Protein AF-A0AB39VKS7-F1 (afdb_monomer)

Structure (mmCIF, N/CA/C/O backbone):
data_AF-A0AB39VKS7-F1
#
_entry.id   AF-A0AB39VKS7-F1
#
loop_
_atom_site.group_PDB
_atom_site.id
_atom_site.type_symbol
_atom_site.label_atom_id
_atom_site.label_alt_id
_atom_site.label_comp_id
_atom_site.label_asym_id
_atom_site.label_entity_id
_atom_site.label_seq_id
_atom_site.pdbx_PDB_ins_code
_atom_site.Cartn_x
_atom_site.Cartn_y
_atom_site.Cartn_z
_atom_site.occupancy
_atom_site.B_iso_or_equiv
_atom_site.auth_seq_id
_atom_site.auth_comp_id
_atom_site.auth_asym_id
_atom_site.auth_atom_id
_atom_site.pdbx_PDB_model_num
ATOM 1 N N . MET A 1 1 ? -38.301 4.792 45.358 1.00 59.62 1 MET A N 1
ATOM 2 C CA . MET A 1 1 ? -37.903 3.938 44.216 1.00 59.62 1 MET A CA 1
ATOM 3 C C . MET A 1 1 ? -36.895 2.935 44.739 1.00 59.62 1 MET A C 1
ATOM 5 O O . MET A 1 1 ? -36.024 3.338 45.486 1.00 59.62 1 MET A O 1
ATOM 9 N N . ASP A 1 2 ? -37.080 1.658 44.430 1.00 76.00 2 ASP A N 1
ATOM 10 C CA . ASP A 1 2 ? -36.406 0.528 45.083 1.00 76.00 2 ASP A CA 1
ATOM 11 C C . ASP A 1 2 ? -34.901 0.456 44.722 1.00 76.00 2 ASP A C 1
ATOM 13 O O . ASP A 1 2 ? -34.567 0.419 43.534 1.00 76.00 2 ASP A O 1
ATOM 17 N N . ASP A 1 3 ? -33.994 0.420 45.708 1.00 77.31 3 ASP A N 1
ATOM 18 C CA . ASP A 1 3 ? -32.519 0.442 45.527 1.00 77.31 3 ASP A CA 1
ATOM 19 C C . ASP A 1 3 ? -32.011 -0.651 44.572 1.00 77.31 3 ASP A C 1
ATOM 21 O O . ASP A 1 3 ? -31.043 -0.483 43.824 1.00 77.31 3 ASP A O 1
ATOM 25 N N . LYS A 1 4 ? -32.715 -1.786 44.539 1.00 77.31 4 LYS A N 1
ATOM 26 C CA . LYS A 1 4 ? -32.435 -2.909 43.638 1.00 77.31 4 LYS A CA 1
ATOM 27 C C . LYS A 1 4 ? -32.659 -2.550 42.163 1.00 77.31 4 LYS A C 1
ATOM 29 O O . LYS A 1 4 ? -31.960 -3.062 41.288 1.00 77.31 4 LYS A O 1
ATOM 34 N N . LYS A 1 5 ? -33.615 -1.662 41.875 1.00 80.31 5 LYS A N 1
ATOM 35 C CA . LYS A 1 5 ? -33.939 -1.192 40.520 1.00 80.31 5 LYS A CA 1
ATOM 36 C C . LYS A 1 5 ? -32.903 -0.181 40.020 1.00 80.31 5 LYS A C 1
ATOM 38 O O . LYS A 1 5 ? -32.541 -0.238 38.848 1.00 80.31 5 LYS A O 1
ATOM 43 N N . ILE A 1 6 ? -32.384 0.665 40.915 1.00 84.38 6 ILE A N 1
ATOM 44 C CA . ILE A 1 6 ? -31.304 1.623 40.624 1.00 84.38 6 ILE A CA 1
ATOM 45 C C . ILE A 1 6 ? -30.016 0.867 40.273 1.00 84.38 6 ILE A C 1
ATOM 47 O O . ILE A 1 6 ? -29.491 1.040 39.175 1.00 84.38 6 ILE A O 1
ATOM 51 N N . LYS A 1 7 ? -29.592 -0.089 41.113 1.00 87.62 7 LYS A N 1
ATOM 52 C CA . LYS A 1 7 ? -28.424 -0.945 40.822 1.00 87.62 7 LYS A CA 1
ATOM 53 C C . LYS A 1 7 ? -28.541 -1.701 39.497 1.00 87.62 7 LYS A C 1
ATOM 55 O O . LYS A 1 7 ? -27.559 -1.835 38.774 1.00 87.62 7 LYS A O 1
ATOM 60 N N . LYS A 1 8 ? -29.733 -2.201 39.154 1.00 88.44 8 LYS A N 1
ATOM 61 C CA . LYS A 1 8 ? -29.954 -2.911 37.884 1.00 88.44 8 LYS A CA 1
ATOM 62 C C . LYS A 1 8 ? -29.771 -1.990 36.669 1.00 88.44 8 LYS A C 1
ATOM 64 O O . LYS A 1 8 ? -29.185 -2.421 35.680 1.00 88.44 8 LYS A O 1
ATOM 69 N N . ALA A 1 9 ? -30.247 -0.747 36.746 1.00 90.06 9 ALA A N 1
ATOM 70 C CA . ALA A 1 9 ? -30.072 0.238 35.679 1.00 90.06 9 ALA A CA 1
ATOM 71 C C . ALA A 1 9 ? -28.596 0.636 35.506 1.00 90.06 9 ALA A C 1
ATOM 73 O O . ALA A 1 9 ? -28.096 0.677 34.386 1.00 90.06 9 ALA A O 1
ATOM 74 N N . GLU A 1 10 ? -27.868 0.832 36.608 1.00 94.06 10 GLU A N 1
ATOM 75 C CA . GLU A 1 10 ? -26.428 1.120 36.573 1.00 94.06 10 GLU A CA 1
ATOM 76 C C . GLU A 1 10 ? -25.608 -0.026 35.964 1.00 94.06 10 GLU A C 1
ATOM 78 O O . GLU A 1 10 ? -24.653 0.215 35.223 1.00 94.06 10 GLU A O 1
ATOM 83 N N . ILE A 1 11 ? -25.969 -1.279 36.267 1.00 96.56 11 ILE A N 1
ATOM 84 C CA . ILE A 1 11 ? -25.334 -2.464 35.676 1.00 96.56 11 ILE A CA 1
ATOM 85 C C . ILE A 1 11 ? -25.605 -2.531 34.171 1.00 96.56 11 ILE A C 1
ATOM 87 O O . ILE A 1 11 ? -24.676 -2.781 33.410 1.00 96.56 11 ILE A O 1
ATOM 91 N N . ALA A 1 12 ? -26.838 -2.272 33.731 1.00 96.56 12 ALA A N 1
ATOM 92 C CA . ALA A 1 12 ? -27.176 -2.272 32.308 1.00 96.56 12 ALA A CA 1
ATOM 93 C C . ALA A 1 12 ? -26.367 -1.224 31.527 1.00 96.56 12 ALA A C 1
ATOM 95 O O . ALA A 1 12 ? -25.830 -1.523 30.464 1.00 96.56 12 ALA A O 1
ATOM 96 N N . GLU A 1 13 ? -26.201 -0.025 32.088 1.00 97.56 13 GLU A N 1
ATOM 97 C CA . GLU A 1 13 ? -25.402 1.025 31.452 1.00 97.56 13 GLU A CA 1
ATOM 98 C C . GLU A 1 13 ? -23.903 0.674 31.423 1.00 97.56 13 GLU A C 1
ATOM 100 O O . GLU A 1 13 ? -23.209 0.969 30.452 1.00 97.56 13 GLU A O 1
ATOM 105 N N . LYS A 1 14 ? -23.385 -0.008 32.456 1.00 97.88 14 LYS A N 1
ATOM 106 C CA . LYS A 1 14 ? -22.015 -0.553 32.439 1.00 97.88 14 LYS A CA 1
ATOM 107 C C . LYS A 1 14 ? -21.831 -1.584 31.328 1.00 97.88 14 LYS A C 1
ATOM 109 O O . LYS A 1 14 ? -20.846 -1.488 30.605 1.00 97.88 14 LYS A O 1
ATOM 114 N N . ILE A 1 15 ? -22.764 -2.527 31.193 1.00 98.31 15 ILE A N 1
ATOM 115 C CA . ILE A 1 15 ? -22.729 -3.558 30.147 1.00 98.31 15 ILE A CA 1
ATOM 116 C C . ILE A 1 15 ? -22.703 -2.899 28.770 1.00 98.31 15 ILE A C 1
ATOM 118 O O . ILE A 1 15 ? -21.801 -3.180 27.991 1.00 98.31 15 ILE A O 1
ATOM 122 N N . LYS A 1 16 ? -23.602 -1.941 28.517 1.00 98.38 16 LYS A N 1
ATOM 123 C CA . LYS A 1 16 ? -23.668 -1.226 27.238 1.00 98.38 16 LYS A CA 1
ATOM 124 C C . LYS A 1 16 ? -22.345 -0.545 26.875 1.00 98.38 16 LYS A C 1
ATOM 126 O O . LYS A 1 16 ? -21.887 -0.661 25.744 1.00 98.38 16 LYS A O 1
ATOM 131 N N . ARG A 1 17 ? -21.708 0.138 27.834 1.00 98.56 17 ARG A N 1
ATOM 132 C CA . ARG A 1 17 ? -20.393 0.761 27.605 1.00 98.56 17 ARG A CA 1
ATOM 133 C C . ARG A 1 17 ? -19.303 -0.269 27.322 1.00 98.56 17 ARG A C 1
ATOM 135 O O . ARG A 1 17 ? -18.450 -0.012 26.483 1.00 98.56 17 ARG A O 1
ATOM 142 N N . ILE A 1 18 ? -19.309 -1.403 28.023 1.00 98.62 18 ILE A N 1
ATOM 143 C CA . ILE A 1 18 ? -18.332 -2.477 27.797 1.00 98.62 18 ILE A CA 1
ATOM 144 C C . ILE A 1 18 ? -18.514 -3.060 26.395 1.00 98.62 18 ILE A C 1
ATOM 146 O O . ILE A 1 18 ? -17.543 -3.133 25.659 1.00 98.62 18 ILE A O 1
ATOM 150 N N . GLU A 1 19 ? -19.742 -3.394 25.997 1.00 98.62 19 GLU A N 1
ATOM 151 C CA . GLU A 1 19 ? -20.042 -3.921 24.658 1.00 98.62 19 GLU A CA 1
ATOM 152 C C . GLU A 1 19 ? -19.642 -2.941 23.545 1.00 98.62 19 GLU A C 1
ATOM 154 O O . GLU A 1 19 ? -19.113 -3.345 22.509 1.00 98.62 19 GLU A O 1
ATOM 159 N N . GLU A 1 20 ? -19.861 -1.642 23.759 1.00 98.75 20 GLU A N 1
ATOM 160 C CA . GLU A 1 20 ? -19.438 -0.605 22.819 1.00 98.75 20 GLU A CA 1
ATOM 161 C C . GLU A 1 20 ? -17.912 -0.537 22.692 1.00 98.75 20 GLU A C 1
ATOM 163 O O . GLU A 1 20 ? -17.388 -0.525 21.575 1.00 98.75 20 GLU A O 1
ATOM 168 N N . MET A 1 21 ? -17.193 -0.526 23.817 1.00 98.75 21 MET A N 1
ATOM 169 C CA . MET A 1 21 ? -15.730 -0.485 23.812 1.00 98.75 21 MET A CA 1
ATOM 170 C C . MET A 1 21 ? -15.116 -1.769 23.250 1.00 98.75 21 MET A C 1
ATOM 172 O O . MET A 1 21 ? -14.149 -1.674 22.501 1.00 98.75 21 MET A O 1
ATOM 176 N N . GLU A 1 22 ? -15.692 -2.939 23.535 1.00 98.75 22 GLU A N 1
ATOM 177 C CA . GLU A 1 22 ? -15.250 -4.227 22.984 1.00 98.75 22 GLU A CA 1
ATOM 178 C C . GLU A 1 22 ? -15.349 -4.216 21.457 1.00 98.75 22 GLU A C 1
ATOM 180 O O . GLU A 1 22 ? -14.384 -4.490 20.748 1.00 98.75 22 GLU A O 1
ATOM 185 N N . LYS A 1 23 ? -16.485 -3.752 20.925 1.00 98.75 23 LYS A N 1
ATOM 186 C CA . LYS A 1 23 ? -16.672 -3.618 19.478 1.00 98.75 23 LYS A CA 1
ATOM 187 C C . LYS A 1 23 ? -15.655 -2.663 18.845 1.00 98.75 23 LYS A C 1
ATOM 189 O O . LYS A 1 23 ? -15.220 -2.887 17.713 1.00 98.75 23 LYS A O 1
ATOM 194 N N . ILE A 1 24 ? -15.304 -1.574 19.531 1.00 98.81 24 ILE A N 1
ATOM 195 C CA . ILE A 1 24 ? -14.278 -0.630 19.064 1.00 98.81 24 ILE A CA 1
ATOM 196 C C . ILE A 1 24 ? -12.891 -1.279 19.111 1.00 98.81 24 ILE A C 1
ATOM 198 O O . ILE A 1 24 ? -12.117 -1.097 18.167 1.00 98.81 24 ILE A O 1
ATOM 202 N N . LEU A 1 25 ? -12.585 -2.026 20.173 1.00 98.69 25 LEU A N 1
ATOM 203 C CA . LEU A 1 25 ? -11.324 -2.740 20.354 1.00 98.69 25 LEU A CA 1
ATOM 204 C C . LEU A 1 25 ? -11.110 -3.750 19.226 1.00 98.69 25 LEU A C 1
ATOM 206 O O . LEU A 1 25 ? -10.112 -3.641 18.514 1.00 98.69 25 LEU A O 1
ATOM 210 N N . ASP A 1 26 ? -12.072 -4.646 19.014 1.00 98.81 26 ASP A N 1
ATOM 211 C CA . ASP A 1 26 ? -12.010 -5.688 17.986 1.00 98.81 26 ASP A CA 1
ATOM 212 C C . ASP A 1 26 ? -11.837 -5.080 16.595 1.00 98.81 26 ASP A C 1
ATOM 214 O O . ASP A 1 26 ? -10.908 -5.417 15.859 1.00 98.81 26 ASP A O 1
ATOM 218 N N . LYS A 1 27 ? -12.672 -4.087 16.263 1.00 98.75 27 LYS A N 1
ATOM 219 C CA . LYS A 1 27 ? -12.580 -3.383 14.981 1.00 98.75 27 LYS A CA 1
ATOM 220 C C . LYS A 1 27 ? -11.212 -2.725 14.789 1.00 98.75 27 LYS A C 1
ATOM 222 O O . LYS A 1 27 ? -10.669 -2.744 13.686 1.00 98.75 27 LYS A O 1
ATOM 227 N N . SER A 1 28 ? -10.667 -2.105 15.833 1.00 98.44 28 SER A N 1
ATOM 228 C CA . SER A 1 28 ? -9.362 -1.441 15.756 1.00 98.44 28 SER A CA 1
ATOM 229 C C . SER A 1 28 ? -8.235 -2.458 15.581 1.00 98.44 28 SER A C 1
ATOM 231 O O . SER A 1 28 ? -7.345 -2.241 14.760 1.00 98.44 28 SER A O 1
ATOM 233 N N . ALA A 1 29 ? -8.294 -3.581 16.302 1.00 98.62 29 ALA A N 1
ATOM 234 C CA . ALA A 1 29 ? -7.330 -4.668 16.187 1.00 98.62 29 ALA A CA 1
ATOM 235 C C . ALA A 1 29 ? -7.309 -5.261 14.770 1.00 98.62 29 ALA A C 1
ATOM 237 O O . ALA A 1 29 ? -6.229 -5.449 14.204 1.00 98.62 29 ALA A O 1
ATOM 238 N N . ASP A 1 30 ? -8.479 -5.473 14.164 1.00 98.75 30 ASP A N 1
ATOM 239 C CA . ASP A 1 30 ? -8.583 -5.960 12.788 1.00 98.75 30 ASP A CA 1
ATOM 240 C C . ASP A 1 30 ? -7.989 -4.983 11.770 1.00 98.75 30 ASP A C 1
ATOM 242 O O . ASP A 1 30 ? -7.173 -5.388 10.939 1.00 98.75 30 ASP A O 1
ATOM 246 N N . ILE A 1 31 ? -8.310 -3.689 11.874 1.00 98.69 31 ILE A N 1
ATOM 247 C CA . ILE A 1 31 ? -7.734 -2.662 10.991 1.00 98.69 31 ILE A CA 1
ATOM 248 C C . ILE A 1 31 ? -6.205 -2.641 11.118 1.00 98.69 31 ILE A C 1
ATOM 250 O O . ILE A 1 31 ? -5.499 -2.602 10.110 1.00 98.69 31 ILE A O 1
ATOM 254 N N . PHE A 1 32 ? -5.663 -2.691 12.339 1.00 98.06 32 PHE A N 1
ATOM 255 C CA . PHE A 1 32 ? -4.212 -2.692 12.543 1.00 98.06 32 PHE A CA 1
ATOM 256 C C . PHE A 1 32 ? -3.548 -3.947 11.979 1.00 98.06 32 PHE A C 1
ATOM 258 O O . PHE A 1 32 ? -2.468 -3.857 11.395 1.00 98.06 32 PHE A O 1
ATOM 265 N N . ARG A 1 33 ? -4.190 -5.111 12.105 1.00 98.69 33 ARG A N 1
ATOM 266 C CA . ARG A 1 33 ? -3.714 -6.353 11.490 1.00 98.69 33 ARG A CA 1
ATOM 267 C C . ARG A 1 33 ? -3.654 -6.225 9.968 1.00 98.69 33 ARG A C 1
ATOM 269 O O . ARG A 1 33 ? -2.638 -6.575 9.374 1.00 98.69 33 ARG A O 1
ATOM 276 N N . GLU A 1 34 ? -4.703 -5.708 9.335 1.00 98.69 34 GLU A N 1
ATOM 277 C CA . GLU A 1 34 ? -4.752 -5.528 7.879 1.00 98.69 34 GLU A CA 1
ATOM 278 C C . GLU A 1 34 ? -3.709 -4.530 7.369 1.00 98.69 34 GLU A C 1
ATOM 280 O O . GLU A 1 34 ? -3.047 -4.798 6.364 1.00 98.69 34 GLU A O 1
ATOM 285 N N . VAL A 1 35 ? -3.516 -3.415 8.083 1.00 98.44 35 VAL A N 1
ATOM 286 C CA . VAL A 1 35 ? -2.476 -2.431 7.757 1.00 98.44 35 VAL A CA 1
ATOM 287 C C . VAL A 1 35 ? -1.089 -3.064 7.852 1.00 98.44 35 VAL A C 1
ATOM 289 O O . VAL A 1 35 ? -0.326 -2.954 6.897 1.00 98.44 35 VAL A O 1
ATOM 292 N N . ASN A 1 36 ? -0.773 -3.787 8.931 1.00 98.50 36 ASN A N 1
ATOM 293 C CA . ASN A 1 36 ? 0.520 -4.471 9.058 1.00 98.50 36 ASN A CA 1
ATOM 294 C C . ASN A 1 36 ? 0.748 -5.486 7.927 1.00 98.50 36 ASN A C 1
ATOM 296 O O . ASN A 1 36 ? 1.807 -5.488 7.313 1.00 98.50 36 ASN A O 1
ATOM 300 N N . LEU A 1 37 ? -0.266 -6.274 7.556 1.00 98.69 37 LEU A N 1
ATOM 301 C CA . LEU A 1 37 ? -0.162 -7.204 6.423 1.00 98.69 37 LEU A CA 1
ATOM 302 C C . LEU A 1 37 ? 0.059 -6.495 5.076 1.00 98.69 37 LEU A C 1
ATOM 304 O O . LEU A 1 37 ? 0.638 -7.069 4.151 1.00 98.69 37 LEU A O 1
ATOM 308 N N . ALA A 1 38 ? -0.450 -5.274 4.905 1.00 98.38 38 ALA A N 1
ATOM 309 C CA . ALA A 1 38 ? -0.157 -4.461 3.729 1.00 98.38 38 ALA A CA 1
ATOM 310 C C . ALA A 1 38 ? 1.281 -3.919 3.760 1.00 98.38 38 ALA A C 1
ATOM 312 O O . ALA A 1 38 ? 1.962 -3.995 2.739 1.00 98.38 38 ALA A O 1
ATOM 313 N N . LEU A 1 39 ? 1.754 -3.454 4.920 1.00 98.31 39 LEU A N 1
ATOM 314 C CA . LEU A 1 39 ? 3.128 -2.984 5.110 1.00 98.31 39 LEU A CA 1
ATOM 315 C C . LEU A 1 39 ? 4.150 -4.105 4.883 1.00 98.31 39 LEU A C 1
ATOM 317 O O . LEU A 1 39 ? 5.080 -3.911 4.111 1.00 98.31 39 LEU A O 1
ATOM 321 N N . ASP A 1 40 ? 3.915 -5.309 5.407 1.00 98.62 40 ASP A N 1
ATOM 322 C CA . ASP A 1 40 ? 4.782 -6.474 5.171 1.00 98.62 40 ASP A CA 1
ATOM 323 C C . ASP A 1 40 ? 4.920 -6.804 3.677 1.00 98.62 40 ASP A C 1
ATOM 325 O O . ASP A 1 40 ? 5.982 -7.208 3.197 1.00 98.62 40 ASP A O 1
ATOM 329 N N . ARG A 1 41 ? 3.821 -6.683 2.920 1.00 98.44 41 ARG A N 1
ATOM 330 C CA . ARG A 1 41 ? 3.825 -6.901 1.465 1.00 98.44 41 ARG A CA 1
ATOM 331 C C . ARG A 1 41 ? 4.582 -5.792 0.744 1.00 98.44 41 ARG A C 1
ATOM 333 O O . ARG A 1 41 ? 5.338 -6.093 -0.175 1.00 98.44 41 ARG A O 1
ATOM 340 N N . LEU A 1 42 ? 4.395 -4.545 1.171 1.00 97.94 42 LEU A N 1
ATOM 341 C CA . LEU A 1 42 ? 5.107 -3.390 0.633 1.00 97.94 42 LEU A CA 1
ATOM 342 C C . LEU A 1 42 ? 6.621 -3.526 0.853 1.00 97.94 42 LEU A C 1
ATOM 344 O O . LEU A 1 42 ? 7.381 -3.407 -0.104 1.00 97.94 42 LEU A O 1
ATOM 348 N N . GLU A 1 43 ? 7.048 -3.874 2.068 1.00 97.81 43 GLU A N 1
ATOM 349 C CA . GLU A 1 43 ? 8.460 -4.064 2.415 1.00 97.81 43 GLU A CA 1
ATOM 350 C C . GLU A 1 43 ? 9.120 -5.166 1.582 1.00 97.81 43 GLU A C 1
ATOM 352 O O . GLU A 1 43 ? 10.204 -4.975 1.028 1.00 97.81 43 GLU A O 1
ATOM 357 N N . LYS A 1 44 ? 8.444 -6.311 1.420 1.00 98.38 44 LYS A N 1
ATOM 358 C CA . LYS A 1 44 ? 8.933 -7.408 0.567 1.00 98.38 44 LYS A CA 1
ATOM 359 C C . LYS A 1 44 ? 9.069 -6.986 -0.899 1.00 98.38 44 LYS A C 1
ATOM 361 O O . LYS A 1 44 ? 9.985 -7.444 -1.580 1.00 98.38 44 LYS A O 1
ATOM 366 N N . ASN A 1 45 ? 8.194 -6.099 -1.373 1.00 98.25 45 ASN A N 1
ATOM 367 C CA . ASN A 1 45 ? 8.195 -5.610 -2.749 1.00 98.25 45 ASN A CA 1
ATOM 368 C C . ASN A 1 45 ? 9.273 -4.545 -3.027 1.00 98.25 45 ASN A C 1
ATOM 370 O O . ASN A 1 45 ? 9.552 -4.272 -4.192 1.00 98.25 45 ASN A O 1
ATOM 374 N N . PHE A 1 46 ? 9.920 -3.958 -2.010 1.00 96.56 46 PHE A N 1
ATOM 375 C CA . PHE A 1 46 ? 10.912 -2.893 -2.225 1.00 96.56 46 PHE A CA 1
ATOM 376 C C . PHE A 1 46 ? 12.056 -3.296 -3.154 1.00 96.56 46 PHE A C 1
ATOM 378 O O . PHE A 1 46 ? 12.533 -2.467 -3.925 1.00 96.56 46 PHE A O 1
ATOM 385 N N . SER A 1 47 ? 12.483 -4.560 -3.122 1.00 97.31 47 SER A N 1
ATOM 386 C CA . SER A 1 47 ? 13.549 -5.025 -4.014 1.00 97.31 47 SER A CA 1
ATOM 387 C C . SER A 1 47 ? 13.130 -5.031 -5.488 1.00 97.31 47 SER A C 1
ATOM 389 O O . SER A 1 47 ? 13.918 -4.625 -6.337 1.00 97.31 47 SER A O 1
ATOM 391 N N . ASP A 1 48 ? 11.896 -5.429 -5.799 1.00 98.19 48 ASP A N 1
ATOM 392 C CA . ASP A 1 48 ? 11.382 -5.427 -7.170 1.00 98.19 48 ASP A CA 1
ATOM 393 C C . ASP A 1 48 ? 11.011 -4.019 -7.634 1.00 98.19 48 ASP A C 1
ATOM 395 O O . ASP A 1 48 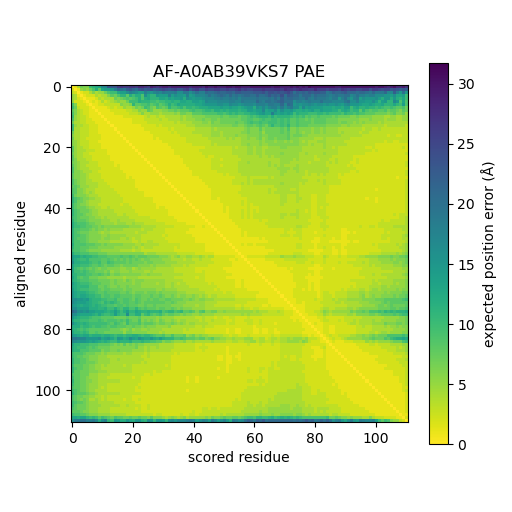? 11.322 -3.641 -8.762 1.00 98.19 48 ASP A O 1
ATOM 399 N N . TYR A 1 49 ? 10.449 -3.201 -6.743 1.00 97.94 49 TYR A N 1
ATOM 400 C CA . TYR A 1 49 ? 10.218 -1.784 -7.012 1.00 97.94 49 TYR A CA 1
ATOM 401 C C . TYR A 1 49 ? 11.527 -1.044 -7.334 1.00 97.94 49 TYR A C 1
ATOM 403 O O . TYR A 1 49 ? 11.587 -0.301 -8.308 1.00 97.94 49 TYR A O 1
ATOM 411 N N . LYS A 1 50 ? 12.612 -1.313 -6.592 1.00 97.44 50 LYS A N 1
ATOM 412 C CA . LYS A 1 50 ? 13.935 -0.735 -6.870 1.00 97.44 50 LYS A CA 1
ATOM 413 C C . LYS A 1 50 ? 14.488 -1.163 -8.229 1.00 97.44 50 LYS A C 1
ATOM 415 O O . LYS A 1 50 ? 15.092 -0.351 -8.914 1.00 97.44 50 LYS A O 1
ATOM 420 N N . LYS A 1 51 ? 14.269 -2.415 -8.647 1.00 98.25 51 LYS A N 1
ATOM 421 C CA . LYS A 1 51 ? 14.661 -2.857 -9.998 1.00 98.25 51 LYS A CA 1
ATOM 422 C C . LYS A 1 51 ? 13.923 -2.072 -11.081 1.00 98.25 51 LYS A C 1
ATOM 424 O O . LYS A 1 51 ? 14.520 -1.776 -12.108 1.00 98.25 51 LYS A O 1
ATOM 429 N N . LEU A 1 52 ? 12.643 -1.753 -10.867 1.00 98.00 52 LEU A N 1
ATOM 430 C CA . LEU A 1 52 ? 11.870 -0.924 -11.792 1.00 98.00 52 LEU A CA 1
ATOM 431 C C . LEU A 1 52 ? 12.398 0.519 -11.837 1.00 98.00 52 LEU A C 1
ATOM 433 O O . LEU A 1 52 ? 12.560 1.057 -12.927 1.00 98.00 52 LEU A O 1
ATOM 437 N N . ASP A 1 53 ? 12.712 1.111 -10.683 1.00 96.56 53 ASP A N 1
ATOM 438 C CA . ASP A 1 53 ? 13.347 2.436 -10.574 1.00 96.56 53 ASP A CA 1
ATOM 439 C C . ASP A 1 53 ? 14.704 2.485 -11.298 1.00 96.56 53 ASP A C 1
ATOM 441 O O . ASP A 1 53 ? 14.953 3.363 -12.116 1.00 96.56 53 ASP A O 1
ATOM 445 N N . GLU A 1 54 ? 15.550 1.470 -11.104 1.00 97.56 54 GLU A N 1
ATOM 446 C CA . GLU A 1 54 ? 16.836 1.339 -11.805 1.00 97.56 54 GLU A CA 1
ATOM 447 C C . GLU A 1 54 ? 16.686 1.065 -13.311 1.00 97.56 54 GLU A C 1
ATOM 449 O O . GLU A 1 54 ? 17.606 1.344 -14.089 1.00 97.56 54 GLU A O 1
ATOM 454 N N . TYR A 1 55 ? 15.564 0.473 -13.729 1.00 98.19 55 TYR A N 1
ATOM 455 C CA . TYR A 1 55 ? 15.251 0.233 -15.134 1.00 98.19 55 TYR A CA 1
ATOM 456 C C . TYR A 1 55 ? 14.793 1.513 -15.833 1.00 98.19 55 TYR A C 1
ATOM 458 O O . TYR A 1 55 ? 15.306 1.843 -16.903 1.00 98.19 55 TYR A O 1
ATOM 466 N N . TYR A 1 56 ? 13.857 2.240 -15.229 1.00 97.06 56 TYR A N 1
ATOM 467 C CA . TYR A 1 56 ? 13.265 3.432 -15.815 1.00 97.06 56 TYR A CA 1
ATOM 468 C C . TYR A 1 56 ? 14.326 4.484 -16.164 1.00 97.06 56 TYR A C 1
ATOM 470 O O . TYR A 1 56 ? 15.218 4.788 -15.376 1.00 97.06 56 TYR A O 1
ATOM 478 N N . SER A 1 57 ? 14.240 5.050 -17.372 1.00 92.88 57 SER A N 1
ATOM 479 C CA . SER A 1 57 ? 15.190 6.052 -17.888 1.00 92.88 57 SER A CA 1
ATOM 480 C C . SER A 1 57 ? 16.656 5.590 -17.995 1.00 92.88 57 SER A C 1
ATOM 482 O O . SER A 1 57 ? 17.552 6.412 -18.213 1.00 92.88 57 SER A O 1
ATOM 484 N N . ASN A 1 58 ? 16.941 4.288 -17.882 1.00 96.88 58 ASN A N 1
ATOM 485 C CA . ASN A 1 58 ? 18.279 3.756 -18.125 1.00 96.88 58 ASN A CA 1
ATOM 486 C C . ASN A 1 58 ? 18.503 3.417 -19.613 1.00 96.88 58 ASN A C 1
ATOM 488 O O . ASN A 1 58 ? 17.595 3.473 -20.442 1.00 96.88 58 ASN A O 1
ATOM 492 N N . LYS A 1 59 ? 19.737 3.038 -19.972 1.00 97.88 59 LYS A N 1
ATOM 493 C CA . LYS A 1 59 ? 20.102 2.723 -21.366 1.00 97.88 59 LYS A CA 1
ATOM 494 C C . LYS A 1 59 ? 19.264 1.599 -21.987 1.00 97.88 59 LYS A C 1
ATOM 496 O O . LYS A 1 59 ? 18.960 1.678 -23.173 1.00 97.88 59 LYS A O 1
ATOM 501 N N . ASN A 1 60 ? 18.915 0.577 -21.208 1.00 98.00 60 ASN A N 1
ATOM 502 C CA . ASN A 1 60 ? 18.095 -0.532 -21.685 1.00 98.00 60 ASN A CA 1
ATOM 503 C C . ASN A 1 60 ? 16.659 -0.067 -21.915 1.00 98.00 60 ASN A C 1
ATOM 505 O O . ASN A 1 60 ? 16.129 -0.336 -22.980 1.00 98.00 60 ASN A O 1
ATOM 509 N N . TRP A 1 61 ? 16.077 0.714 -21.001 1.00 98.12 61 TRP A N 1
ATOM 510 C CA . TRP A 1 61 ? 14.736 1.274 -21.186 1.00 98.12 61 TRP A CA 1
ATOM 511 C C . TRP A 1 61 ? 14.615 2.080 -22.485 1.00 98.12 61 TRP A C 1
ATOM 513 O O . TRP A 1 61 ? 13.682 1.861 -23.251 1.00 98.12 61 TRP A O 1
ATOM 523 N N . PHE A 1 62 ? 15.595 2.937 -22.799 1.00 97.44 62 PHE A N 1
ATOM 524 C CA . PHE A 1 62 ? 15.603 3.672 -24.073 1.00 97.44 62 PHE A CA 1
ATOM 525 C C . PHE A 1 62 ? 15.737 2.749 -25.292 1.00 97.44 62 PHE A C 1
ATOM 527 O O . PHE A 1 62 ? 15.092 2.983 -26.315 1.00 97.44 62 PHE A O 1
ATOM 534 N N . SER A 1 63 ? 16.574 1.711 -25.198 1.00 98.12 63 SER A N 1
ATOM 535 C CA . SER A 1 63 ? 16.725 0.716 -26.266 1.00 98.12 63 SER A CA 1
ATOM 536 C C . SER A 1 63 ? 15.417 -0.040 -26.505 1.00 98.12 63 SER A C 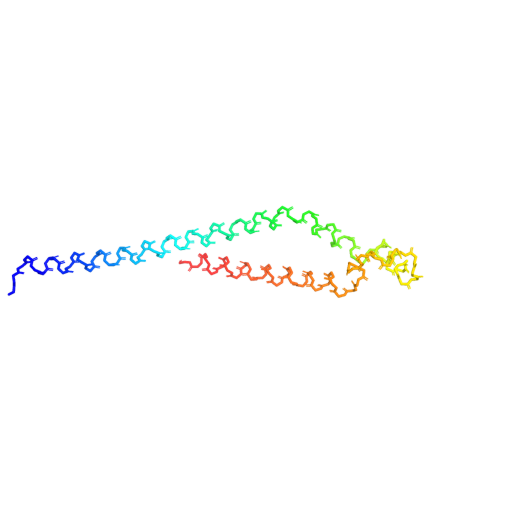1
ATOM 538 O O . SER A 1 63 ? 14.953 -0.119 -27.640 1.00 98.12 63 SER A O 1
ATOM 540 N N . ASP A 1 64 ? 14.793 -0.523 -25.434 1.00 97.94 64 ASP A N 1
ATOM 541 C CA . ASP A 1 64 ? 13.547 -1.283 -25.469 1.00 97.94 64 ASP A CA 1
ATOM 542 C C . ASP A 1 64 ? 12.392 -0.414 -25.997 1.00 97.94 64 ASP A C 1
ATOM 544 O O . ASP A 1 64 ? 11.607 -0.859 -26.834 1.00 97.94 64 ASP A O 1
ATOM 548 N N . ALA A 1 65 ? 12.313 0.853 -25.571 1.00 96.38 65 ALA A N 1
ATOM 549 C CA . ALA A 1 65 ? 11.329 1.822 -26.057 1.00 96.38 65 ALA A CA 1
ATOM 550 C C . ALA A 1 65 ? 11.500 2.132 -27.554 1.00 96.38 65 ALA A C 1
ATOM 552 O O . ALA A 1 65 ? 10.510 2.261 -28.283 1.00 96.38 65 ALA A O 1
ATOM 553 N N . ASN A 1 66 ? 12.742 2.211 -28.039 1.00 97.25 66 ASN A N 1
ATOM 554 C CA . ASN A 1 66 ? 13.026 2.365 -29.463 1.00 97.25 66 ASN A CA 1
ATOM 555 C C . ASN A 1 66 ? 12.614 1.115 -30.258 1.00 97.25 66 ASN A C 1
ATOM 557 O O . ASN A 1 66 ? 11.983 1.241 -31.306 1.00 97.25 66 ASN A O 1
ATOM 561 N N . ASP A 1 67 ? 12.919 -0.086 -29.765 1.00 97.88 67 ASP A N 1
ATOM 562 C CA . ASP A 1 67 ? 12.491 -1.332 -30.410 1.00 97.88 67 ASP A CA 1
ATOM 563 C C . ASP A 1 67 ? 10.967 -1.467 -30.443 1.00 97.88 67 ASP A C 1
ATOM 565 O O . ASP A 1 67 ? 10.399 -1.838 -31.474 1.00 97.88 67 ASP A O 1
ATOM 569 N N . TYR A 1 68 ? 10.289 -1.082 -29.363 1.00 96.38 68 TYR A N 1
ATOM 570 C CA . TYR A 1 68 ? 8.834 -1.005 -29.323 1.00 96.38 68 TYR A CA 1
ATOM 571 C C . TYR A 1 68 ? 8.282 -0.027 -30.370 1.00 96.38 68 TYR A C 1
ATOM 573 O O . TYR A 1 68 ? 7.405 -0.390 -31.153 1.00 96.38 68 TYR A O 1
ATOM 581 N N . SER A 1 69 ? 8.839 1.186 -30.439 1.00 94.00 69 SER A N 1
ATOM 582 C CA . SER A 1 69 ? 8.391 2.238 -31.364 1.00 94.00 69 SER A CA 1
ATOM 583 C C . SER A 1 69 ? 8.604 1.872 -32.835 1.00 94.00 69 SER A C 1
ATOM 585 O O . SER A 1 69 ? 7.807 2.254 -33.690 1.00 94.00 69 SER A O 1
ATOM 587 N N . ASN A 1 70 ? 9.651 1.100 -33.134 1.00 96.69 70 ASN A N 1
ATOM 588 C CA . ASN A 1 70 ? 9.947 0.620 -34.484 1.00 96.69 70 ASN A CA 1
ATOM 589 C C . ASN A 1 70 ? 9.172 -0.656 -34.867 1.00 96.69 70 ASN A C 1
ATOM 591 O O . ASN A 1 70 ? 9.302 -1.124 -35.996 1.00 96.69 70 ASN A O 1
ATOM 595 N N . GLY A 1 71 ? 8.369 -1.227 -33.961 1.00 96.44 71 GLY A N 1
ATOM 596 C CA . GLY A 1 71 ? 7.632 -2.469 -34.212 1.00 96.44 71 GLY A CA 1
ATOM 597 C C . GLY A 1 71 ? 8.514 -3.722 -34.214 1.00 96.44 71 GLY A C 1
ATOM 598 O O . GLY A 1 71 ? 8.128 -4.739 -34.787 1.00 96.44 71 GLY A O 1
ATOM 599 N N . ASN A 1 72 ? 9.688 -3.660 -33.577 1.00 97.88 72 ASN A N 1
ATOM 600 C CA . ASN A 1 72 ? 10.612 -4.790 -33.447 1.00 97.88 72 ASN A CA 1
ATOM 601 C C . ASN A 1 72 ? 10.179 -5.781 -32.350 1.00 97.88 72 ASN A C 1
ATOM 603 O O . ASN A 1 72 ? 10.727 -6.880 -32.263 1.00 97.88 72 ASN A O 1
ATOM 607 N N . LEU A 1 73 ? 9.210 -5.403 -31.509 1.00 96.56 73 LEU A N 1
ATOM 608 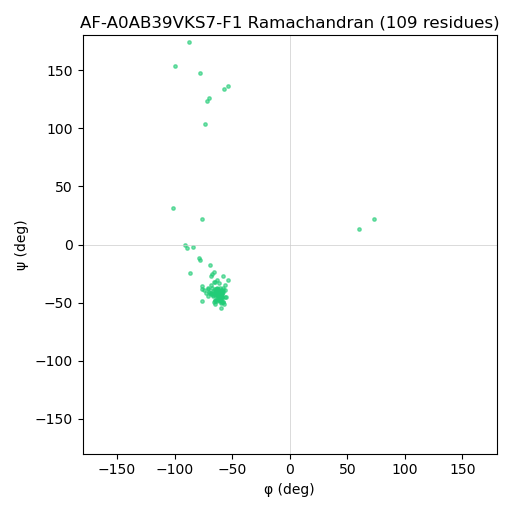C CA . LEU A 1 73 ? 8.656 -6.242 -30.447 1.00 96.56 73 LEU A CA 1
ATOM 609 C C . LEU A 1 73 ? 7.316 -6.878 -30.864 1.00 96.56 73 LEU A C 1
ATOM 611 O O . LEU A 1 73 ? 6.593 -6.303 -31.681 1.00 96.56 73 LEU A O 1
ATOM 615 N N . PRO A 1 74 ? 6.948 -8.046 -30.296 1.00 96.94 74 PRO A N 1
ATOM 616 C CA . PRO A 1 74 ? 5.648 -8.666 -30.542 1.00 96.94 74 PRO A CA 1
ATOM 617 C C . PRO A 1 74 ? 4.485 -7.708 -30.253 1.00 96.94 74 PRO A C 1
ATOM 619 O O . PRO A 1 74 ? 4.475 -7.029 -29.229 1.00 96.94 74 PRO A O 1
ATOM 622 N N . GLN A 1 75 ? 3.484 -7.675 -31.137 1.00 90.62 75 GLN A N 1
ATOM 623 C CA . GLN A 1 75 ? 2.338 -6.761 -31.007 1.00 90.62 75 GLN A CA 1
ATOM 624 C C . GLN A 1 75 ? 1.458 -7.050 -29.781 1.00 90.62 75 GLN A C 1
ATOM 626 O O . GLN A 1 75 ? 0.747 -6.166 -29.313 1.00 90.62 75 GLN A O 1
ATOM 631 N N . ASP A 1 76 ? 1.486 -8.279 -29.269 1.00 95.19 76 ASP A N 1
ATOM 632 C CA . ASP A 1 76 ? 0.757 -8.715 -28.079 1.00 95.19 76 ASP A CA 1
ATOM 633 C C . ASP A 1 76 ? 1.546 -8.512 -26.772 1.00 95.19 76 ASP A C 1
ATOM 635 O O . ASP A 1 76 ? 1.014 -8.751 -25.683 1.00 95.19 76 ASP A O 1
ATOM 639 N N . LEU A 1 77 ? 2.793 -8.030 -26.845 1.00 97.00 77 LEU A N 1
ATOM 640 C CA . LEU A 1 77 ? 3.590 -7.709 -25.668 1.00 97.00 77 LEU A CA 1
ATOM 641 C C . LEU A 1 77 ? 3.050 -6.447 -24.979 1.00 97.00 77 LEU A C 1
ATOM 643 O O . LEU A 1 77 ? 2.987 -5.362 -25.556 1.00 97.00 77 LEU A O 1
ATOM 647 N N . LYS A 1 78 ? 2.705 -6.562 -23.692 1.00 95.88 78 LYS A N 1
ATOM 648 C CA . LYS A 1 78 ? 2.304 -5.408 -22.880 1.00 95.88 78 LYS A CA 1
ATOM 649 C C . LYS A 1 78 ? 3.524 -4.546 -22.536 1.00 95.88 78 LYS A C 1
ATOM 651 O O . LYS A 1 78 ? 4.248 -4.843 -21.592 1.00 95.88 78 LYS A O 1
ATOM 656 N N . CYS A 1 79 ? 3.670 -3.420 -23.223 1.00 96.00 79 CYS A N 1
ATOM 657 C CA . CYS A 1 79 ? 4.793 -2.490 -23.059 1.00 96.00 79 CYS A CA 1
ATOM 658 C C . CYS A 1 79 ? 4.467 -1.247 -22.218 1.00 96.00 79 CYS A C 1
ATOM 660 O O . CYS A 1 79 ? 5.039 -0.185 -22.433 1.00 96.00 79 CYS A O 1
ATOM 662 N N . GLY A 1 80 ? 3.560 -1.356 -21.240 1.00 95.81 80 GLY A N 1
ATOM 663 C CA . GLY A 1 80 ? 3.197 -0.214 -20.387 1.00 95.81 80 GLY A CA 1
ATOM 664 C C . GLY A 1 80 ? 4.386 0.390 -19.628 1.00 95.81 80 GLY A C 1
ATOM 665 O O . GLY A 1 80 ? 4.391 1.578 -19.362 1.00 95.81 80 GLY A O 1
ATOM 666 N N . VAL A 1 81 ? 5.420 -0.406 -19.338 1.00 96.69 81 VAL A N 1
ATOM 667 C CA . VAL A 1 81 ? 6.659 0.061 -18.688 1.00 96.69 81 VAL A CA 1
ATOM 668 C C . VAL A 1 81 ? 7.517 0.969 -19.583 1.00 96.69 81 VAL A C 1
ATOM 670 O O . VAL A 1 81 ? 8.392 1.671 -19.087 1.00 96.69 81 VAL A O 1
ATOM 673 N N . LEU A 1 82 ? 7.283 0.948 -20.898 1.00 96.94 82 LEU A N 1
ATOM 674 C CA . LEU A 1 82 ? 7.997 1.766 -21.879 1.00 96.94 82 LEU A CA 1
ATOM 675 C C . LEU A 1 82 ? 7.299 3.106 -22.139 1.00 96.94 82 LE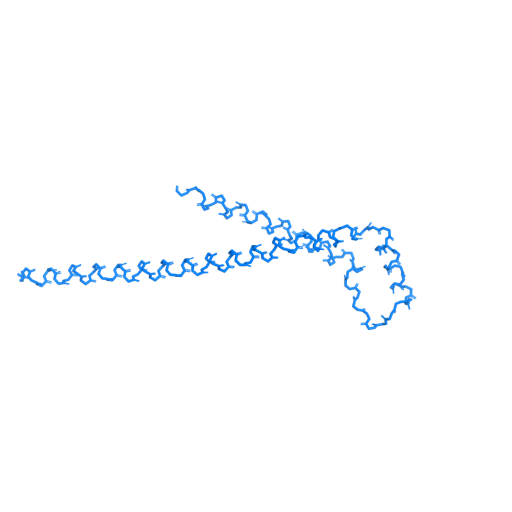U A C 1
ATOM 677 O O . LEU A 1 82 ? 7.794 3.890 -22.943 1.00 96.94 82 LEU A O 1
ATOM 681 N N . SER A 1 83 ? 6.159 3.382 -21.490 1.00 93.12 83 SER A N 1
ATOM 682 C CA . SER A 1 83 ? 5.626 4.743 -21.471 1.00 93.12 83 SER A CA 1
ATOM 683 C C . SER A 1 83 ? 6.392 5.596 -20.463 1.00 93.12 83 SER A C 1
ATOM 685 O O . SER A 1 83 ? 6.856 5.099 -19.435 1.00 93.12 83 SER A O 1
ATOM 687 N N . GLU A 1 84 ? 6.517 6.888 -20.76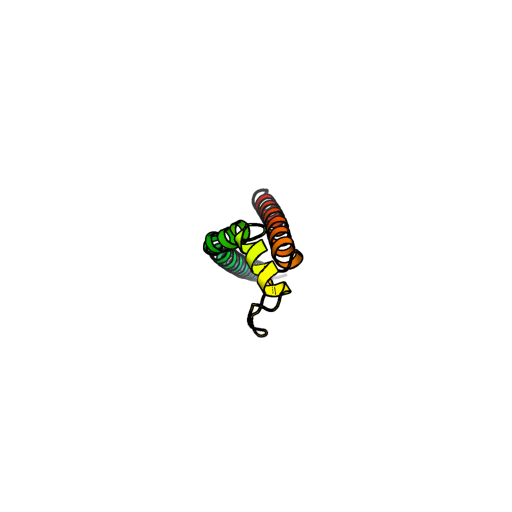0 1.00 83.06 84 GLU A N 1
ATOM 688 C CA . GLU A 1 84 ? 7.090 7.86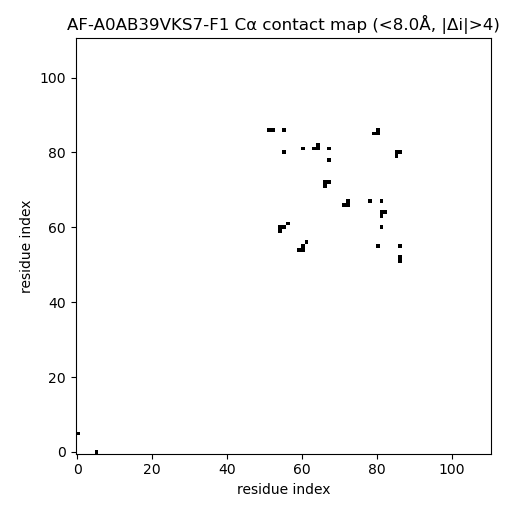1 -19.824 1.00 83.06 84 GLU A CA 1
ATOM 689 C C . GLU A 1 84 ? 6.199 7.989 -18.575 1.00 83.06 84 GLU A C 1
ATOM 691 O O . GLU A 1 84 ? 6.682 7.922 -17.447 1.00 83.06 84 GLU A O 1
ATOM 696 N N . ASP A 1 85 ? 4.879 8.058 -18.767 1.00 93.81 85 ASP A N 1
ATOM 697 C CA . ASP A 1 85 ? 3.944 8.363 -17.680 1.00 93.81 85 ASP A CA 1
ATOM 698 C C . ASP A 1 85 ? 3.784 7.223 -16.662 1.00 93.81 85 ASP A C 1
ATOM 700 O O . ASP A 1 85 ? 3.700 7.473 -15.466 1.00 93.81 85 ASP A O 1
ATOM 704 N N . ALA A 1 86 ? 3.761 5.951 -17.079 1.00 95.69 86 ALA A N 1
ATOM 705 C CA . ALA A 1 86 ? 3.308 4.880 -16.182 1.00 95.69 86 ALA A CA 1
ATOM 706 C C . ALA A 1 86 ? 4.258 4.628 -15.002 1.00 95.69 86 ALA A C 1
ATOM 708 O O . ALA A 1 86 ? 3.806 4.401 -13.879 1.00 95.69 86 ALA A O 1
ATOM 709 N N . ALA A 1 87 ? 5.569 4.628 -15.252 1.00 94.88 87 ALA A N 1
ATOM 710 C CA . ALA A 1 87 ? 6.556 4.490 -14.185 1.00 94.88 87 ALA A CA 1
ATOM 711 C C . ALA A 1 87 ? 6.676 5.789 -13.377 1.00 94.88 87 ALA A C 1
ATOM 713 O O . ALA A 1 87 ? 6.762 5.732 -12.152 1.00 94.88 87 ALA A O 1
ATOM 714 N N . TYR A 1 88 ? 6.615 6.947 -14.045 1.00 94.44 88 TYR A N 1
ATOM 715 C CA . TYR A 1 88 ? 6.657 8.250 -13.387 1.00 94.44 88 TYR A CA 1
ATOM 716 C C . TYR A 1 88 ? 5.507 8.432 -12.385 1.00 94.44 88 TYR A C 1
ATOM 718 O O . TYR A 1 88 ? 5.756 8.739 -11.217 1.00 94.44 88 TYR A O 1
ATOM 726 N N . ASP A 1 89 ? 4.272 8.162 -12.808 1.00 97.69 89 ASP A N 1
ATOM 727 C CA . ASP A 1 89 ? 3.074 8.245 -11.970 1.00 97.69 89 ASP A CA 1
ATOM 728 C C . ASP A 1 89 ? 3.166 7.283 -10.784 1.00 97.69 89 ASP A C 1
ATOM 730 O O . ASP A 1 89 ? 2.904 7.668 -9.647 1.00 97.69 89 ASP A O 1
ATOM 734 N N . LEU A 1 90 ? 3.628 6.048 -11.017 1.00 97.50 90 LEU A N 1
ATOM 735 C CA . LEU A 1 90 ? 3.820 5.063 -9.953 1.00 97.50 90 LEU A CA 1
ATOM 736 C C . LEU A 1 90 ? 4.819 5.547 -8.888 1.00 97.50 90 LEU A C 1
ATOM 738 O O . LEU A 1 90 ? 4.617 5.315 -7.692 1.00 97.50 90 LEU A O 1
ATOM 742 N N . PHE A 1 91 ? 5.901 6.210 -9.301 1.00 96.88 91 PHE A N 1
ATOM 743 C CA . PHE A 1 91 ? 6.892 6.755 -8.374 1.00 96.88 91 PHE A CA 1
ATOM 744 C C . PHE A 1 91 ? 6.349 7.958 -7.597 1.00 96.88 91 PHE A C 1
ATOM 746 O O . PHE A 1 91 ? 6.608 8.075 -6.394 1.00 96.88 91 PHE A O 1
ATOM 753 N N . GLY A 1 92 ? 5.545 8.802 -8.249 1.00 97.75 92 GLY A N 1
ATOM 754 C CA . GLY A 1 92 ? 4.785 9.867 -7.597 1.00 97.75 92 GLY A CA 1
ATOM 755 C C . GLY A 1 92 ? 3.811 9.324 -6.548 1.00 97.75 92 GLY A C 1
ATOM 756 O O . GLY A 1 92 ? 3.853 9.744 -5.391 1.00 97.75 92 GLY A O 1
ATOM 757 N N . ASP A 1 93 ? 3.015 8.315 -6.901 1.00 97.94 93 ASP A N 1
ATOM 758 C CA . ASP A 1 93 ? 2.089 7.641 -5.985 1.00 97.94 93 ASP A CA 1
ATOM 759 C C . ASP A 1 93 ? 2.820 7.039 -4.776 1.00 97.94 93 ASP A C 1
ATOM 761 O O . ASP A 1 93 ? 2.360 7.150 -3.634 1.00 97.94 93 ASP A O 1
ATOM 765 N N . SER A 1 94 ? 3.993 6.433 -4.998 1.00 97.75 94 SER A N 1
ATOM 766 C CA . SER A 1 94 ? 4.833 5.920 -3.912 1.00 97.75 94 SER A CA 1
ATOM 767 C C . SER A 1 94 ? 5.320 7.035 -2.983 1.00 97.75 94 SER A C 1
ATOM 769 O O . SER A 1 94 ? 5.403 6.823 -1.769 1.00 97.75 94 SER A O 1
ATOM 771 N N . HIS A 1 95 ? 5.662 8.207 -3.523 1.00 98.06 95 HIS A N 1
ATOM 772 C CA . HIS A 1 95 ? 6.091 9.360 -2.733 1.00 98.06 95 HIS A CA 1
ATOM 773 C C . HIS A 1 95 ? 4.955 9.889 -1.848 1.00 98.06 95 HIS A C 1
ATOM 775 O O . HIS A 1 95 ? 5.125 10.029 -0.634 1.00 98.06 95 HIS A O 1
ATOM 781 N N . GLU A 1 96 ? 3.772 10.095 -2.428 1.00 98.56 96 GLU A N 1
ATOM 782 C CA . GLU A 1 96 ? 2.586 10.562 -1.703 1.00 98.56 96 GLU A CA 1
ATOM 783 C C . GLU A 1 96 ? 2.138 9.560 -0.630 1.00 98.56 96 GLU A C 1
ATOM 785 O O . GLU A 1 96 ? 1.786 9.936 0.497 1.00 98.56 96 GLU A O 1
ATOM 790 N N . LEU A 1 97 ? 2.219 8.258 -0.926 1.00 98.12 97 LEU A N 1
ATOM 791 C CA . LEU A 1 97 ? 1.961 7.211 0.060 1.00 98.12 97 LEU A CA 1
ATOM 792 C C . LEU A 1 97 ? 2.922 7.311 1.253 1.00 98.12 97 LEU A C 1
ATOM 794 O O . LEU A 1 97 ? 2.476 7.213 2.400 1.00 98.12 97 LEU A O 1
ATOM 798 N N . ALA A 1 98 ? 4.216 7.538 1.009 1.00 98.31 98 ALA A N 1
ATOM 799 C CA . ALA A 1 98 ? 5.211 7.672 2.069 1.00 98.31 98 ALA A CA 1
ATOM 800 C C . ALA A 1 98 ? 4.924 8.881 2.977 1.00 98.31 98 ALA A C 1
ATOM 802 O O . ALA A 1 98 ? 4.955 8.744 4.204 1.00 98.31 98 ALA A O 1
ATOM 803 N N . ILE A 1 99 ? 4.566 10.035 2.401 1.00 98.62 99 ILE A N 1
ATOM 804 C CA . ILE A 1 99 ? 4.150 11.224 3.166 1.00 98.62 99 ILE A CA 1
ATOM 805 C C . ILE A 1 99 ? 2.959 10.878 4.061 1.00 98.62 99 ILE A C 1
ATOM 807 O O . ILE A 1 99 ? 2.999 11.083 5.278 1.00 98.62 99 ILE A O 1
ATOM 811 N N . ARG A 1 100 ? 1.915 10.278 3.481 1.00 98.38 100 ARG A N 1
ATOM 812 C CA . ARG A 1 100 ? 0.712 9.886 4.220 1.00 98.38 100 ARG A CA 1
ATOM 813 C C . ARG A 1 100 ? 1.026 8.918 5.365 1.00 98.38 100 ARG A C 1
ATOM 815 O O . ARG A 1 100 ? 0.446 9.046 6.445 1.00 98.38 100 ARG A O 1
ATOM 822 N N . MET A 1 101 ? 1.937 7.964 5.165 1.00 98.12 101 MET A N 1
ATOM 823 C CA . MET A 1 101 ? 2.376 7.039 6.216 1.00 98.12 101 MET A CA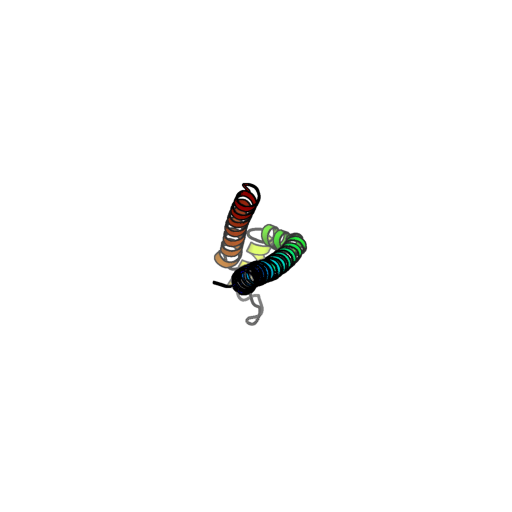 1
ATOM 824 C C . MET A 1 101 ? 3.055 7.775 7.377 1.00 98.12 101 MET A C 1
ATOM 826 O O . MET A 1 101 ? 2.732 7.505 8.536 1.00 98.12 101 MET A O 1
ATOM 830 N N . VAL A 1 102 ? 3.933 8.741 7.087 1.00 98.44 102 VAL A N 1
ATOM 831 C CA . VAL A 1 102 ? 4.585 9.573 8.113 1.00 98.44 102 VAL A CA 1
ATOM 832 C C . VAL A 1 102 ? 3.557 10.391 8.893 1.00 98.44 102 VAL A C 1
ATOM 834 O O . VAL A 1 102 ? 3.611 10.435 10.123 1.00 98.44 102 VAL A O 1
ATOM 837 N N . GLU A 1 103 ? 2.585 11.003 8.217 1.00 98.06 103 GLU A N 1
ATOM 838 C CA . GLU A 1 103 ? 1.529 11.766 8.887 1.00 98.06 103 GLU A CA 1
ATOM 839 C C . GLU A 1 103 ? 0.676 10.903 9.818 1.00 98.06 103 GLU A C 1
ATOM 841 O O . GLU A 1 103 ? 0.337 11.327 10.928 1.00 98.06 103 GLU A O 1
ATOM 846 N N . ILE A 1 104 ? 0.310 9.697 9.374 1.00 97.62 104 ILE A N 1
ATOM 847 C CA . ILE A 1 104 ? -0.451 8.741 10.181 1.00 97.62 104 ILE A CA 1
ATOM 848 C C . ILE A 1 104 ? 0.379 8.310 11.392 1.00 97.62 104 ILE A C 1
ATOM 850 O O . ILE A 1 104 ? -0.121 8.383 12.514 1.00 97.62 104 ILE A O 1
ATOM 854 N N . ALA A 1 105 ? 1.649 7.947 11.199 1.00 97.56 105 ALA A N 1
ATOM 855 C CA . ALA A 1 105 ? 2.547 7.579 12.290 1.00 97.56 105 ALA A CA 1
ATOM 856 C C . ALA A 1 105 ? 2.695 8.721 13.311 1.00 97.56 105 ALA A C 1
ATOM 858 O O . ALA A 1 105 ? 2.541 8.508 14.513 1.00 97.56 105 ALA A O 1
ATOM 859 N N . ALA A 1 106 ? 2.894 9.959 12.846 1.00 98.00 106 ALA A N 1
ATOM 860 C CA . ALA A 1 106 ? 2.976 11.132 13.711 1.00 98.00 106 ALA A CA 1
ATOM 861 C C . ALA A 1 106 ? 1.680 11.356 14.507 1.00 98.00 106 ALA A C 1
ATOM 863 O O . ALA A 1 106 ? 1.734 11.618 15.708 1.00 98.00 106 ALA A O 1
ATOM 864 N N . LYS A 1 107 ? 0.506 11.219 13.873 1.00 97.06 107 LYS A N 1
ATOM 865 C CA . LYS A 1 107 ? -0.798 11.286 14.559 1.00 97.06 107 LYS A CA 1
ATOM 866 C C . LYS A 1 107 ? -0.938 10.181 15.611 1.00 97.06 107 LYS A C 1
ATOM 868 O O . LYS A 1 107 ? -1.409 10.456 16.708 1.00 97.06 107 LYS A O 1
ATOM 873 N N . MET A 1 108 ? -0.493 8.962 15.307 1.00 96.06 108 MET A N 1
ATOM 874 C CA . MET A 1 108 ? -0.547 7.818 16.224 1.00 96.06 108 MET A CA 1
ATOM 875 C C . MET A 1 108 ? 0.388 7.941 17.429 1.00 96.06 108 MET A C 1
ATOM 877 O O . MET A 1 108 ? 0.094 7.319 18.447 1.00 96.06 108 MET A O 1
ATOM 881 N N . LEU A 1 109 ? 1.498 8.679 17.310 1.00 97.25 109 LEU A N 1
ATOM 882 C CA . LEU A 1 109 ? 2.498 8.872 18.370 1.00 97.25 109 LEU A CA 1
ATOM 883 C C . LEU A 1 109 ? 2.169 10.031 19.320 1.00 97.25 109 LEU A C 1
ATOM 885 O O . LEU A 1 109 ? 2.611 10.016 20.463 1.00 97.25 109 LEU A O 1
ATOM 889 N N . ARG A 1 110 ? 1.380 11.017 18.882 1.00 94.50 110 ARG A N 1
ATOM 890 C CA . ARG A 1 110 ? 0.958 12.187 19.683 1.00 94.50 110 ARG A CA 1
ATOM 891 C C .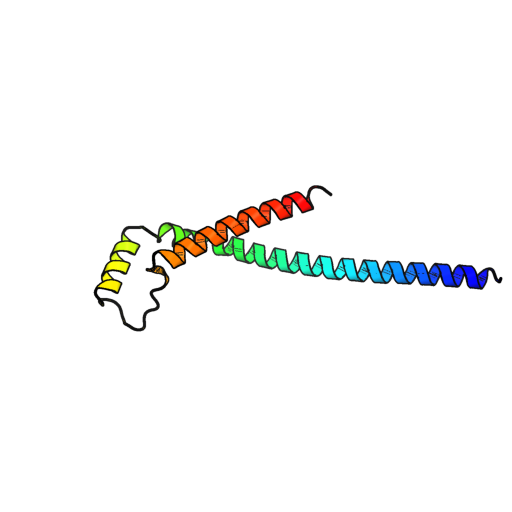 ARG A 1 110 ? -0.145 11.881 20.714 1.00 94.50 110 ARG A C 1
ATOM 893 O O . ARG A 1 110 ? -0.884 12.796 21.063 1.00 94.50 110 ARG A O 1
ATOM 900 N N . ARG A 1 111 ? -0.305 10.617 21.123 1.00 61.16 111 ARG A N 1
ATOM 901 C CA . ARG A 1 111 ? -1.376 10.195 22.046 1.00 61.16 111 ARG A CA 1
ATOM 902 C C . ARG A 1 111 ? -1.343 10.978 23.349 1.00 61.16 111 ARG A C 1
ATOM 904 O O . ARG A 1 111 ? -0.224 11.187 23.867 1.00 61.16 111 ARG A O 1
#

Foldseek 3Di:
DDPVVVVVVVVVVVVVVVVVVVVVVVVVVVVVVVVVVVVVVVVVCVVVLVVLVVLPPDPVLVVVLVCVVVVVDDPPDDVLSSDPCPNVVVVVVVVVVVVVVVVVVVVVVVD

pLDDT: mean 95.52, std 6.53, range [59.62, 98.81]

InterPro domains:
  IPR025384 Protein of unknown function DUF4298 [PF14131] (18-103)

Radius of gyration: 26.83 Å; Cα contacts (8 Å, |Δi|>4): 21; chains: 1; bounding box: 58×21×80 Å

Sequence (111 aa):
MDDKKIKKAEIAEKIKRIEEMEKILDKSADIFREVNLALDRLEKNFSDYKKLDEYYSNKNWFSDANDYSNGNLPQDLKCGVLSEDAAYDLFGDSHELAIRMVEIAAKMLRR

Solvent-accessible surface area (backbone atoms only — not comparable to full-atom values): 6338 Å² total; per-residue (Å²): 134,61,70,71,58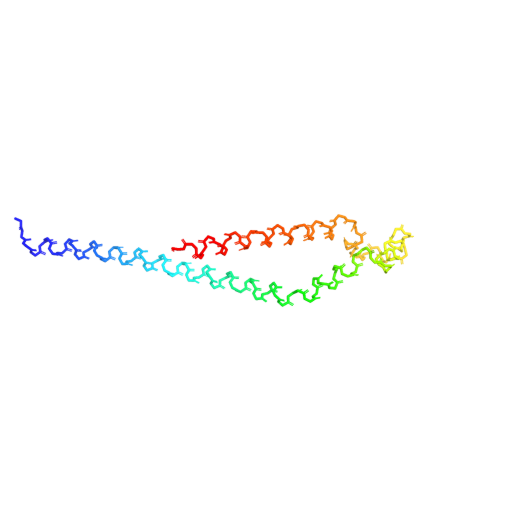,55,54,51,52,56,49,51,55,50,50,53,54,49,56,53,50,49,55,52,49,54,54,49,52,52,53,52,52,54,50,50,57,49,47,57,51,51,61,69,40,48,64,60,53,47,51,50,59,66,39,57,91,29,76,62,41,54,51,52,36,49,35,51,75,72,62,76,48,66,90,85,59,87,58,62,79,59,40,74,60,57,54,52,51,52,52,50,52,52,50,55,52,51,53,52,50,52,54,50,52,54,61,68,67,71,113

Mean predicted aligned error: 4.71 Å

Secondary structure (DSSP, 8-state):
--HHHHHHHHHHHHHHHHHHHHHHHHHHHHHHHHHHHHHHHHHHHHHHHHHHHHHTTSHHHHHHHHHHHTT-S-TTS--GGGSHHHHHHHHHHHHHHHHHHHHHHHHHH--

Organism: NCBI:txid3239302